Protein AF-Q4TAC8-F1 (afdb_monomer_lite)

Foldseek 3Di:
DPPPDDDDDPDDVLVVVVVVVVCCVVVVDVFAAEEPDDPVRLVVNVVRDPDRHQEYEYADEPLRPPVVVVVSCVVVNHHYHHDPLFLPQPPPPVPQPPPSSDDGQQPPVVLVVVCVVVVHGSVVSSVD

Radius of gyration: 18.51 Å; chains: 1; bounding box: 36×45×48 Å

Sequence (128 aa):
MKDGKILTSDVDYVDVWKGMEALQASGKVKSIGVSNFSILQLKRLLSKCKVPPAVNQVELHPYMAQRDMIEFCKSKKIALIAFSPFGSPGRPSEILNGYSDPHRILEDPVVAEIAKKHKRSPAQVRCC

Structure (mmCIF, N/CA/C/O backbone):
data_AF-Q4TAC8-F1
#
_entry.id   AF-Q4TAC8-F1
#
loop_
_atom_site.group_PDB
_atom_site.id
_atom_site.type_symbol
_atom_site.label_atom_id
_atom_site.label_alt_id
_atom_site.label_comp_id
_atom_site.label_asym_id
_atom_site.label_entity_id
_atom_site.label_seq_id
_atom_site.pdbx_PDB_ins_code
_atom_site.Cartn_x
_atom_site.Cartn_y
_atom_site.Cartn_z
_atom_site.occupancy
_atom_site.B_iso_or_equiv
_atom_site.auth_seq_id
_atom_site.auth_comp_id
_atom_site.auth_asym_id
_atom_site.auth_atom_id
_atom_site.pdbx_PDB_model_num
ATOM 1 N N . MET A 1 1 ? 5.133 -23.356 8.054 1.00 55.44 1 MET A N 1
ATOM 2 C CA . MET A 1 1 ? 5.148 -24.716 7.480 1.00 55.44 1 MET A CA 1
ATOM 3 C C . MET A 1 1 ? 5.471 -25.682 8.601 1.00 55.44 1 MET A C 1
ATOM 5 O O . MET A 1 1 ? 6.420 -25.421 9.328 1.00 55.44 1 MET A O 1
ATOM 9 N N . LYS A 1 2 ? 4.675 -26.736 8.777 1.00 57.72 2 LYS A N 1
ATOM 10 C CA . LYS A 1 2 ? 5.021 -27.882 9.628 1.00 57.72 2 LYS A CA 1
ATOM 11 C C . LYS A 1 2 ? 4.955 -29.104 8.717 1.00 57.72 2 LYS A C 1
ATOM 13 O O . LYS A 1 2 ? 3.987 -29.234 7.972 1.00 57.72 2 LYS A O 1
ATOM 18 N N . ASP A 1 3 ? 6.025 -29.890 8.674 1.00 76.62 3 ASP A N 1
ATOM 19 C CA . ASP A 1 3 ? 6.120 -31.101 7.844 1.00 76.62 3 ASP A CA 1
ATOM 20 C C . ASP A 1 3 ? 5.842 -30.864 6.343 1.00 76.62 3 ASP A C 1
ATOM 22 O O . ASP A 1 3 ? 5.150 -31.633 5.682 1.00 76.62 3 ASP A O 1
ATOM 26 N N . GLY A 1 4 ? 6.328 -29.741 5.799 1.00 78.12 4 GLY A N 1
ATOM 27 C CA . GLY A 1 4 ? 6.174 -29.399 4.376 1.00 78.12 4 GLY A CA 1
ATOM 28 C C . GLY A 1 4 ? 4.770 -28.947 3.956 1.00 78.12 4 GLY A C 1
ATOM 29 O O . GLY A 1 4 ? 4.577 -28.571 2.802 1.00 78.12 4 GLY A O 1
ATOM 30 N N . LYS A 1 5 ? 3.794 -28.911 4.872 1.00 74.31 5 LYS A N 1
ATOM 31 C CA . LYS A 1 5 ? 2.445 -28.405 4.590 1.00 74.31 5 LYS A CA 1
ATOM 32 C C . LYS A 1 5 ? 2.312 -26.927 4.948 1.00 74.31 5 LYS A C 1
ATOM 34 O O . LYS A 1 5 ? 2.829 -26.448 5.970 1.00 74.31 5 LYS A O 1
ATOM 39 N N . ILE A 1 6 ? 1.605 -26.196 4.086 1.00 79.06 6 ILE A N 1
ATOM 40 C CA . ILE A 1 6 ? 1.177 -24.823 4.359 1.00 79.06 6 ILE A CA 1
ATOM 41 C C . ILE A 1 6 ? 0.215 -24.887 5.544 1.00 79.06 6 ILE A C 1
ATOM 43 O O . ILE A 1 6 ? -0.776 -25.609 5.512 1.00 79.06 6 ILE A O 1
ATOM 47 N N . LEU A 1 7 ? 0.543 -24.157 6.607 1.00 80.31 7 LEU A N 1
ATOM 48 C CA . LEU A 1 7 ? -0.347 -24.012 7.749 1.00 80.31 7 LEU A CA 1
ATOM 49 C C . LEU A 1 7 ? -1.354 -22.925 7.396 1.00 80.31 7 LEU A C 1
ATOM 51 O O . LEU A 1 7 ? -0.974 -21.763 7.249 1.00 80.31 7 LEU A O 1
ATOM 55 N N . THR A 1 8 ? -2.609 -23.312 7.229 1.00 81.44 8 THR A N 1
ATOM 56 C CA . THR A 1 8 ? -3.728 -22.383 7.084 1.00 81.44 8 THR A CA 1
ATOM 57 C C . THR A 1 8 ? -4.399 -22.179 8.438 1.00 81.44 8 THR A C 1
ATOM 59 O O . THR A 1 8 ? -4.257 -22.992 9.350 1.00 81.44 8 THR A O 1
ATOM 62 N N . SER A 1 9 ? -5.106 -21.066 8.577 1.00 85.00 9 SER A N 1
ATOM 63 C CA . SER A 1 9 ? -5.881 -20.727 9.765 1.00 85.00 9 SER A CA 1
ATOM 64 C C . SER A 1 9 ? -7.246 -20.225 9.318 1.00 85.00 9 SER A C 1
ATOM 66 O O . SER A 1 9 ? -7.331 -19.540 8.299 1.00 85.00 9 SER A O 1
ATOM 68 N N . ASP A 1 10 ? -8.281 -20.521 10.098 1.00 90.12 10 ASP A N 1
ATOM 69 C CA . ASP A 1 10 ? -9.649 -20.045 9.856 1.00 90.12 10 ASP A CA 1
ATOM 70 C C . ASP A 1 10 ? -9.879 -18.623 10.403 1.00 90.12 10 ASP A C 1
ATOM 72 O O . ASP A 1 10 ? -11.000 -18.116 10.421 1.00 90.12 10 ASP A O 1
ATOM 76 N N . VAL A 1 11 ? -8.814 -17.962 10.874 1.00 91.88 11 VAL A N 1
ATOM 77 C CA . VAL A 1 11 ? -8.870 -16.596 11.400 1.00 91.88 11 VAL A CA 1
ATOM 78 C C . VAL A 1 11 ? -9.144 -15.599 10.275 1.00 91.88 11 VAL A C 1
ATOM 80 O O . VAL A 1 11 ? -8.374 -15.472 9.321 1.00 91.88 11 VAL A O 1
ATOM 83 N N . ASP A 1 12 ? -10.213 -14.821 10.434 1.00 94.12 12 ASP A N 1
ATOM 84 C CA . ASP A 1 12 ? -10.558 -13.747 9.512 1.00 94.12 12 ASP A CA 1
ATOM 85 C C . ASP A 1 12 ? -9.615 -12.547 9.682 1.00 94.12 12 ASP A C 1
ATOM 87 O O . ASP A 1 12 ? -9.348 -12.075 10.790 1.00 94.12 12 ASP A O 1
ATOM 91 N N . TYR A 1 13 ? -9.158 -11.981 8.566 1.00 95.12 13 TYR A N 1
ATOM 92 C CA . TYR A 1 13 ? -8.294 -10.801 8.572 1.00 95.12 13 TYR A CA 1
ATOM 93 C C . TYR A 1 13 ? -8.945 -9.567 9.229 1.00 95.12 13 TYR A C 1
ATOM 95 O O . TYR A 1 13 ? -8.238 -8.666 9.677 1.00 95.12 13 TYR A O 1
ATOM 103 N N . VAL A 1 14 ? -10.279 -9.503 9.314 1.00 95.94 14 VAL A N 1
ATOM 104 C CA . VAL A 1 14 ? -10.990 -8.444 10.047 1.00 95.94 14 VAL A CA 1
ATOM 105 C C . VAL A 1 14 ? -10.778 -8.582 11.555 1.00 95.94 14 VAL A C 1
ATOM 107 O O . VAL A 1 14 ? -10.644 -7.570 12.241 1.00 95.94 14 VAL A O 1
ATOM 110 N N . ASP A 1 15 ? -10.714 -9.803 12.086 1.00 96.06 15 ASP A N 1
ATOM 111 C CA . ASP A 1 15 ? -10.444 -10.018 13.511 1.00 96.06 15 ASP A CA 1
ATOM 112 C C . ASP A 1 15 ? -8.981 -9.724 13.845 1.00 96.06 15 ASP A C 1
ATOM 114 O O . ASP A 1 15 ? -8.694 -9.099 14.867 1.00 96.06 15 ASP A O 1
ATOM 118 N N . VAL A 1 16 ? -8.065 -10.040 12.924 1.00 96.38 16 VAL A N 1
ATOM 119 C CA . VAL A 1 16 ? -6.667 -9.590 13.011 1.00 96.38 16 VAL A CA 1
ATOM 120 C C . VAL A 1 16 ? -6.592 -8.062 13.055 1.00 96.38 16 VAL A C 1
ATOM 122 O O . VAL A 1 16 ? -5.863 -7.508 13.877 1.00 96.38 16 VAL A O 1
ATOM 125 N N . TRP A 1 17 ? -7.381 -7.363 12.231 1.00 97.94 17 TRP A N 1
ATOM 126 C CA . TRP A 1 17 ? -7.392 -5.900 12.220 1.00 97.94 17 TRP A CA 1
ATOM 127 C C . TRP A 1 17 ? -7.826 -5.291 13.554 1.00 97.94 17 TRP A C 1
ATOM 129 O O . TRP A 1 17 ? -7.213 -4.328 14.001 1.00 97.94 17 TRP A O 1
ATOM 139 N N . LYS A 1 18 ? -8.808 -5.879 14.249 1.00 96.88 18 LYS A N 1
ATOM 140 C CA . LYS A 1 18 ? -9.183 -5.435 15.607 1.00 96.88 18 LYS A CA 1
ATOM 141 C C . LYS A 1 18 ? -8.001 -5.527 16.579 1.00 96.88 18 LYS A C 1
ATOM 143 O O . LYS A 1 18 ? -7.815 -4.649 17.419 1.00 96.88 18 LYS A O 1
ATOM 148 N N . GLY A 1 19 ? -7.177 -6.568 16.445 1.00 96.94 19 GLY A N 1
ATOM 149 C CA . GLY A 1 19 ? -5.917 -6.688 17.180 1.00 96.94 19 GLY A CA 1
ATOM 150 C C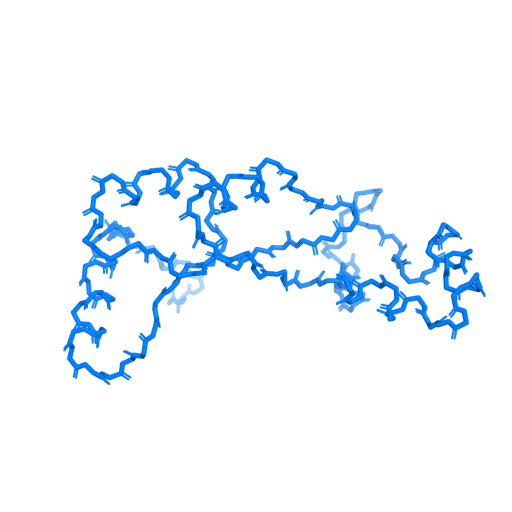 . GLY A 1 19 ? -4.927 -5.572 16.829 1.00 96.94 19 GLY A C 1
ATOM 151 O O . GLY A 1 19 ? -4.331 -4.975 17.724 1.00 96.94 19 GLY A O 1
ATOM 152 N N . MET A 1 20 ? -4.801 -5.228 15.544 1.00 97.62 20 MET A N 1
ATOM 153 C CA . MET A 1 20 ? -3.960 -4.113 15.082 1.00 97.62 20 MET A CA 1
ATOM 154 C C . MET A 1 20 ? -4.430 -2.761 15.640 1.00 97.62 20 MET A C 1
ATOM 156 O O . MET A 1 20 ? -3.607 -1.955 16.073 1.00 97.62 20 MET A O 1
ATOM 160 N N . GLU A 1 21 ? -5.742 -2.529 15.701 1.00 97.69 21 GLU A N 1
ATOM 161 C CA . GLU A 1 21 ? -6.331 -1.336 16.324 1.00 97.69 21 GLU A CA 1
ATOM 162 C C . GLU A 1 21 ? -5.996 -1.256 17.819 1.00 97.69 21 GLU A C 1
ATOM 164 O O . GLU A 1 21 ? -5.612 -0.194 18.311 1.00 97.69 21 GLU A O 1
ATOM 169 N N . ALA A 1 22 ? -6.065 -2.379 18.541 1.00 97.69 22 ALA A N 1
ATOM 170 C CA . ALA A 1 22 ? -5.676 -2.436 19.950 1.00 97.69 22 ALA A CA 1
ATOM 171 C C . ALA A 1 22 ? -4.177 -2.145 20.149 1.00 97.69 22 ALA A C 1
ATOM 173 O O . ALA A 1 22 ? -3.800 -1.445 21.091 1.00 97.69 22 ALA A O 1
ATOM 174 N N . LEU A 1 23 ? -3.312 -2.621 19.243 1.00 97.25 23 LEU A N 1
ATOM 175 C CA . LEU A 1 23 ? -1.882 -2.299 19.269 1.00 97.25 23 LEU A CA 1
ATOM 176 C C . LEU A 1 23 ? -1.638 -0.800 19.087 1.00 97.25 23 LEU A C 1
ATOM 178 O O . LEU A 1 23 ? -0.818 -0.231 19.812 1.00 97.25 23 LEU A O 1
ATOM 182 N N . GLN A 1 24 ? -2.360 -0.156 18.172 1.00 97.25 24 GLN A N 1
ATOM 183 C CA . GLN A 1 24 ? -2.254 1.287 17.976 1.00 97.25 24 GLN A CA 1
ATOM 184 C C . GLN A 1 24 ? -2.762 2.059 19.198 1.00 97.25 24 GLN A C 1
ATOM 186 O O . GLN A 1 24 ? -2.070 2.949 19.687 1.00 97.25 24 GLN A O 1
ATOM 191 N N . ALA A 1 25 ? -3.917 1.673 19.747 1.00 97.31 25 ALA A N 1
ATOM 192 C CA . ALA A 1 25 ? -4.479 2.282 20.953 1.00 97.31 25 ALA A CA 1
ATOM 193 C C . ALA A 1 25 ? -3.550 2.142 22.171 1.00 97.31 25 ALA A C 1
ATOM 195 O O . ALA A 1 25 ? -3.482 3.039 23.006 1.00 97.31 25 ALA A O 1
ATOM 196 N N . SER A 1 26 ? -2.788 1.047 22.251 1.00 97.69 26 SER A N 1
ATOM 197 C CA . SER A 1 26 ? -1.785 0.842 23.303 1.00 97.69 26 SER A CA 1
ATOM 198 C C . SER A 1 26 ? -0.536 1.728 23.170 1.00 97.69 26 SER A C 1
ATOM 200 O O . SER A 1 26 ? 0.336 1.680 24.033 1.00 97.69 26 SER A O 1
ATOM 202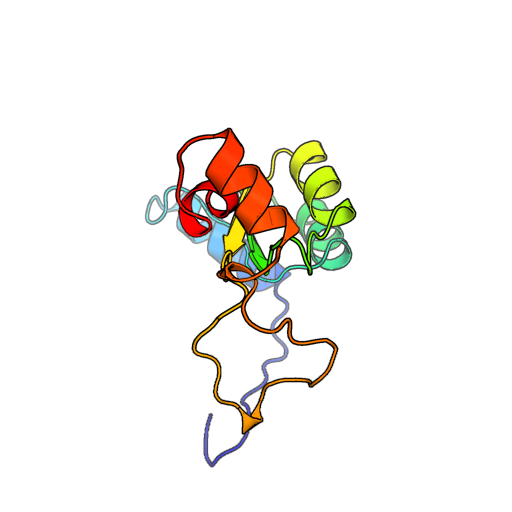 N N . GLY A 1 27 ? -0.403 2.494 22.080 1.00 97.06 27 GLY A N 1
ATOM 203 C CA . GLY A 1 27 ? 0.757 3.346 21.798 1.00 97.06 27 GLY A CA 1
ATOM 204 C C . GLY A 1 27 ? 2.006 2.596 21.322 1.00 97.06 27 GLY A C 1
ATOM 205 O O . GLY A 1 27 ? 3.028 3.223 21.049 1.00 97.06 27 GLY A O 1
ATOM 206 N N . LYS A 1 28 ? 1.944 1.264 21.178 1.00 96.81 28 LYS A N 1
ATOM 207 C CA . LYS A 1 28 ? 3.070 0.434 20.708 1.00 96.81 28 LYS A CA 1
ATOM 208 C C . LYS A 1 28 ? 3.396 0.642 19.231 1.00 96.81 28 LYS A C 1
ATOM 210 O O . LYS A 1 28 ? 4.529 0.417 18.815 1.00 96.81 28 LYS A O 1
ATOM 215 N N . VAL A 1 29 ? 2.409 1.054 18.438 1.00 97.38 29 VAL A N 1
ATOM 216 C CA . VAL A 1 29 ? 2.574 1.376 17.017 1.00 97.38 29 VAL A CA 1
ATOM 217 C C . VAL A 1 29 ? 1.923 2.719 16.714 1.00 97.38 29 VAL A C 1
ATOM 219 O O . VAL A 1 29 ? 0.879 3.048 17.270 1.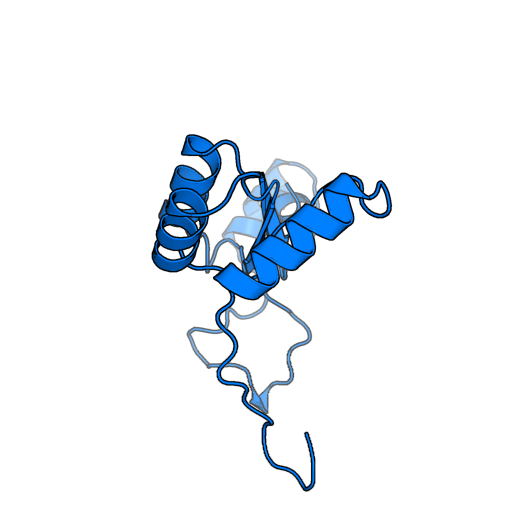00 97.38 29 VAL A O 1
ATOM 222 N N . LYS A 1 30 ? 2.540 3.502 15.824 1.00 96.56 30 LYS A N 1
ATOM 223 C CA . LYS A 1 30 ? 2.029 4.830 15.438 1.00 96.56 30 LYS A CA 1
ATOM 224 C C . LYS A 1 30 ? 0.898 4.732 14.412 1.00 96.56 30 LYS A C 1
ATOM 226 O O . LYS A 1 30 ? -0.138 5.375 14.556 1.00 96.56 30 LYS A O 1
ATOM 231 N N . SER A 1 31 ? 1.092 3.887 13.402 1.00 96.62 31 SER A N 1
ATOM 232 C CA . SER A 1 31 ? 0.162 3.691 12.290 1.00 96.62 31 SER A CA 1
ATOM 233 C C . SER A 1 31 ? 0.067 2.214 11.940 1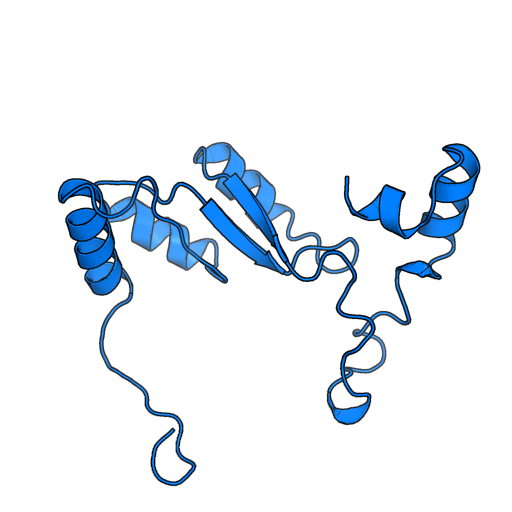.00 96.62 31 SER A C 1
ATOM 235 O O . SER A 1 31 ? 1.035 1.470 12.099 1.00 96.62 31 SER A O 1
ATOM 237 N N . ILE A 1 32 ? -1.091 1.813 11.428 1.00 98.06 32 ILE A N 1
ATOM 238 C CA . ILE A 1 32 ? -1.371 0.454 10.967 1.00 98.06 32 ILE A CA 1
ATOM 239 C C . ILE A 1 32 ? -1.825 0.486 9.507 1.00 98.06 32 ILE A C 1
ATOM 241 O O . ILE A 1 32 ? -2.427 1.457 9.044 1.00 98.06 32 ILE A O 1
ATOM 245 N N . GLY A 1 33 ? -1.510 -0.571 8.767 1.00 97.69 33 GLY A N 1
ATOM 246 C CA . GLY A 1 33 ? -1.785 -0.689 7.339 1.00 97.69 33 GLY A CA 1
ATOM 247 C C . GLY A 1 33 ? -1.843 -2.147 6.910 1.00 97.69 33 GLY A C 1
ATOM 248 O O . GLY A 1 33 ? -1.596 -3.051 7.709 1.00 97.69 33 GLY A O 1
ATOM 249 N N . VAL A 1 34 ? -2.180 -2.362 5.647 1.00 97.88 34 VAL A N 1
ATOM 250 C CA . VAL A 1 34 ? -2.292 -3.687 5.032 1.00 97.88 34 VAL A CA 1
ATOM 251 C C . VAL A 1 34 ? -1.315 -3.827 3.865 1.00 97.88 34 VAL A C 1
ATOM 253 O O . VAL A 1 34 ? -0.763 -2.843 3.375 1.00 97.88 34 VAL A O 1
ATOM 256 N N . SER A 1 35 ? -1.085 -5.060 3.423 1.00 97.00 35 SER A N 1
ATOM 257 C CA . SER A 1 35 ? -0.263 -5.368 2.252 1.00 97.00 35 SER A CA 1
ATOM 258 C C . SER A 1 35 ? -0.932 -6.469 1.436 1.00 97.00 35 SER A C 1
ATOM 260 O O . SER A 1 35 ? -1.491 -7.399 2.016 1.00 97.00 35 SER A O 1
ATOM 262 N N . ASN A 1 36 ? -0.897 -6.353 0.107 1.00 95.75 36 ASN A N 1
ATOM 263 C CA . ASN A 1 36 ? -1.540 -7.257 -0.853 1.00 95.75 36 ASN A CA 1
ATOM 264 C C . ASN A 1 36 ? -3.067 -7.374 -0.709 1.00 95.75 36 ASN A C 1
ATOM 266 O O . ASN A 1 36 ? -3.650 -8.410 -1.023 1.00 95.75 36 ASN A O 1
ATOM 270 N N . PHE A 1 37 ? -3.740 -6.315 -0.248 1.00 97.31 37 PHE A N 1
ATOM 271 C CA . PHE A 1 37 ? -5.201 -6.311 -0.176 1.00 97.31 37 PHE A CA 1
ATOM 272 C C . PHE A 1 37 ? -5.809 -5.848 -1.498 1.00 97.31 37 PHE A C 1
ATOM 274 O O . PHE A 1 37 ? -5.446 -4.796 -2.024 1.00 97.31 37 PHE A O 1
ATOM 281 N N . SER A 1 38 ? -6.791 -6.605 -1.988 1.00 96.69 38 SER A N 1
ATOM 282 C CA . SER A 1 38 ? -7.660 -6.219 -3.104 1.00 96.69 38 SER A CA 1
ATOM 283 C C . SER A 1 38 ? -8.674 -5.142 -2.698 1.00 96.69 38 SER A C 1
ATOM 285 O O . SER A 1 38 ? -8.996 -4.969 -1.520 1.00 96.69 38 SER A O 1
ATOM 287 N N . ILE A 1 39 ? -9.267 -4.461 -3.684 1.00 97.06 39 ILE A N 1
ATOM 288 C CA . ILE A 1 39 ? -10.318 -3.455 -3.448 1.00 97.06 39 ILE A CA 1
ATOM 289 C C . ILE A 1 39 ? -11.510 -4.062 -2.692 1.00 97.06 39 ILE A C 1
ATOM 291 O O . ILE A 1 39 ? -12.080 -3.412 -1.817 1.00 97.06 39 ILE A O 1
ATOM 295 N N . LEU A 1 40 ? -11.885 -5.311 -2.987 1.00 97.56 40 LEU A N 1
ATOM 296 C CA . LEU A 1 40 ? -12.977 -6.001 -2.292 1.00 97.56 40 LEU A CA 1
ATOM 297 C C . LEU A 1 40 ? -12.651 -6.223 -0.810 1.00 97.56 40 LEU A C 1
ATOM 299 O O . LEU A 1 40 ? -13.480 -5.934 0.056 1.00 97.56 40 LEU A O 1
ATOM 303 N N . GLN A 1 41 ? -11.429 -6.667 -0.508 1.00 97.62 41 GLN A N 1
ATOM 304 C CA . GLN A 1 41 ? -10.980 -6.848 0.873 1.00 97.62 41 GLN A CA 1
ATOM 305 C C . GLN A 1 41 ? -10.905 -5.515 1.619 1.00 97.62 41 GLN A C 1
ATOM 307 O O . GLN A 1 41 ? -11.371 -5.444 2.757 1.00 97.62 41 GLN A O 1
ATOM 312 N N . LEU A 1 42 ? -10.400 -4.455 0.975 1.00 97.50 42 LEU A N 1
ATOM 313 C CA . LEU A 1 42 ? -10.373 -3.108 1.545 1.00 97.50 42 LEU A CA 1
ATOM 314 C C . LEU A 1 42 ? -11.782 -2.578 1.819 1.00 97.50 42 LEU A C 1
ATOM 316 O O . LEU A 1 42 ? -12.028 -2.062 2.902 1.00 97.50 42 LEU A O 1
ATOM 320 N N . LYS A 1 43 ? -12.733 -2.733 0.888 1.00 97.88 43 LYS A N 1
ATOM 321 C CA . LYS A 1 43 ? -14.138 -2.337 1.100 1.00 97.88 43 LYS A CA 1
ATOM 322 C C . LYS A 1 43 ? -14.740 -3.054 2.309 1.00 97.88 43 LYS A C 1
ATOM 324 O O . LYS A 1 43 ? -15.345 -2.407 3.162 1.00 97.88 43 LYS A O 1
ATOM 329 N N . ARG A 1 44 ? -14.531 -4.372 2.414 1.00 98.06 44 ARG A N 1
ATOM 330 C CA . ARG A 1 44 ? -14.988 -5.169 3.562 1.00 98.06 44 ARG A CA 1
ATOM 331 C C . ARG A 1 44 ? -14.340 -4.702 4.864 1.00 98.06 44 ARG A C 1
ATOM 333 O O . ARG A 1 44 ? -15.043 -4.562 5.860 1.00 98.06 44 ARG A O 1
ATOM 340 N N . LEU A 1 45 ? -13.039 -4.420 4.853 1.00 97.50 45 LEU A N 1
ATOM 341 C CA . LEU A 1 45 ? -12.326 -3.924 6.025 1.00 97.50 45 LEU A CA 1
ATOM 342 C C . LEU A 1 45 ? -12.850 -2.553 6.468 1.00 97.50 45 LEU A C 1
ATOM 344 O O . LEU A 1 45 ? -13.235 -2.394 7.621 1.00 97.50 45 LEU A O 1
ATOM 348 N N . LEU A 1 46 ? -12.956 -1.605 5.534 1.00 97.25 46 LEU A N 1
ATOM 349 C CA . LEU A 1 46 ? -13.444 -0.245 5.780 1.00 97.25 46 LEU A CA 1
ATOM 350 C C . LEU A 1 46 ? -14.872 -0.210 6.331 1.00 97.25 46 LEU A C 1
ATOM 352 O O . LEU A 1 46 ? -15.214 0.706 7.068 1.00 97.25 46 LEU A O 1
ATOM 356 N N . SER A 1 47 ? -15.704 -1.201 5.999 1.00 97.38 47 SER A N 1
ATOM 357 C CA . SER A 1 47 ? -17.061 -1.308 6.552 1.00 97.38 47 SER A CA 1
ATOM 358 C C . SER A 1 47 ? -17.113 -1.763 8.017 1.00 97.38 47 SER A C 1
ATOM 360 O O . SER A 1 47 ? -18.164 -1.659 8.642 1.00 97.38 47 SER A O 1
ATOM 362 N N . LYS A 1 48 ? -16.008 -2.295 8.560 1.00 96.56 48 LYS A N 1
ATOM 363 C CA . LYS A 1 48 ? -15.962 -2.931 9.888 1.00 96.56 48 LYS A CA 1
ATOM 364 C C . LYS A 1 48 ? -14.913 -2.341 10.833 1.00 96.56 48 LYS A C 1
ATOM 366 O O . LYS A 1 48 ? -15.030 -2.544 12.039 1.00 96.56 48 LYS A O 1
ATOM 371 N N . CYS A 1 49 ? -13.883 -1.672 10.317 1.00 95.69 49 CYS A N 1
ATOM 372 C CA . CYS A 1 49 ? -12.816 -1.097 11.131 1.00 95.69 49 CYS A CA 1
ATOM 373 C C . CYS A 1 49 ? -13.256 0.198 11.823 1.00 95.69 49 CYS A C 1
ATOM 375 O O . CYS A 1 49 ? -14.025 0.985 11.271 1.00 95.69 49 CYS A O 1
ATOM 377 N N . LYS A 1 50 ? -12.702 0.450 13.008 1.00 96.00 50 LYS A N 1
ATOM 378 C CA . LYS A 1 50 ? -12.779 1.743 13.696 1.00 96.00 50 LYS A CA 1
ATOM 379 C C . LYS A 1 50 ? -11.689 2.687 13.205 1.00 96.00 50 LYS A C 1
ATOM 381 O O . LYS A 1 50 ? -11.943 3.874 13.024 1.00 96.00 50 LYS A O 1
ATOM 386 N N . VAL A 1 51 ? -10.488 2.154 12.979 1.00 96.75 51 VAL A N 1
ATOM 387 C CA . VAL A 1 51 ? -9.365 2.894 12.407 1.00 96.75 51 VAL A CA 1
ATOM 388 C C . VAL A 1 51 ? -9.123 2.394 10.983 1.00 96.75 51 VAL A C 1
ATOM 390 O O . VAL A 1 51 ? -8.784 1.220 10.804 1.00 96.75 51 VAL A O 1
ATOM 393 N N . PRO A 1 52 ? -9.285 3.247 9.954 1.00 96.94 52 PRO A N 1
ATOM 394 C CA . PRO A 1 52 ? -8.989 2.858 8.583 1.00 96.94 52 PRO A CA 1
ATOM 395 C C . PRO A 1 52 ? -7.483 2.611 8.398 1.00 96.94 52 PRO A C 1
ATOM 397 O O . PRO A 1 52 ? -6.667 3.276 9.043 1.00 96.94 52 PRO A O 1
ATOM 400 N N . PRO A 1 53 ? -7.082 1.685 7.507 1.00 97.62 53 PRO A N 1
ATOM 401 C CA . PRO A 1 53 ? -5.674 1.465 7.207 1.00 97.62 53 PRO A CA 1
ATOM 402 C C . PRO A 1 53 ? -5.042 2.746 6.665 1.00 97.62 53 PRO A C 1
ATOM 404 O O . PRO A 1 53 ? -5.536 3.331 5.705 1.00 97.62 53 PRO A O 1
ATOM 407 N N . ALA A 1 54 ? -3.915 3.158 7.243 1.00 97.88 54 ALA A N 1
ATOM 408 C CA . ALA A 1 54 ? -3.170 4.312 6.750 1.00 97.88 54 ALA A CA 1
ATOM 409 C C . ALA A 1 54 ? -2.513 4.021 5.392 1.00 97.88 54 ALA A C 1
ATOM 411 O O . ALA A 1 54 ? -2.325 4.926 4.580 1.00 97.88 54 ALA A O 1
ATOM 412 N N . VAL A 1 55 ? -2.163 2.752 5.154 1.00 97.88 55 VAL A N 1
ATOM 413 C CA . VAL A 1 55 ? -1.427 2.290 3.976 1.00 97.88 55 VAL A CA 1
ATOM 414 C C . VAL A 1 55 ? -2.022 0.991 3.432 1.00 97.88 55 VAL A C 1
ATOM 416 O O . VAL A 1 55 ? -2.408 0.118 4.211 1.00 97.88 55 VAL A O 1
ATOM 419 N N . ASN A 1 56 ? -2.018 0.839 2.106 1.00 97.75 56 ASN A N 1
ATOM 420 C CA . ASN A 1 56 ? -2.000 -0.461 1.435 1.00 97.75 56 ASN A CA 1
ATOM 421 C C . ASN A 1 56 ? -0.685 -0.585 0.651 1.00 97.75 56 ASN A C 1
ATOM 423 O O . ASN A 1 56 ? -0.363 0.293 -0.145 1.00 97.75 56 ASN A O 1
ATOM 427 N N . GLN A 1 57 ? 0.090 -1.640 0.876 1.00 97.06 57 GLN A N 1
ATOM 428 C CA . GLN A 1 57 ? 1.318 -1.900 0.125 1.00 97.06 57 GLN A CA 1
ATOM 429 C C . GLN A 1 57 ? 1.064 -2.994 -0.923 1.00 97.06 57 GLN A C 1
ATOM 431 O O . GLN A 1 57 ? 0.618 -4.079 -0.568 1.00 97.06 57 GLN A O 1
ATOM 436 N N . VAL A 1 58 ? 1.317 -2.735 -2.208 1.00 94.06 58 VAL A N 1
ATOM 437 C CA . VAL A 1 58 ? 1.012 -3.674 -3.311 1.00 94.06 58 VAL A CA 1
ATOM 438 C C . VAL A 1 58 ? 2.112 -3.688 -4.371 1.00 94.06 58 VAL A C 1
ATOM 440 O O . VAL A 1 58 ? 2.890 -2.739 -4.470 1.00 94.06 58 VAL A O 1
ATOM 443 N N . GLU A 1 59 ? 2.170 -4.752 -5.175 1.00 89.81 59 GLU A N 1
ATOM 444 C CA . GLU A 1 59 ? 3.052 -4.801 -6.342 1.00 89.81 59 GLU A CA 1
ATOM 445 C C . GLU A 1 59 ? 2.572 -3.775 -7.359 1.00 89.81 59 GLU A C 1
ATOM 447 O O . GLU A 1 59 ? 1.432 -3.837 -7.820 1.00 89.81 59 GLU A O 1
ATOM 452 N N . LEU A 1 60 ? 3.415 -2.800 -7.683 1.00 86.31 60 LEU A N 1
ATOM 453 C CA . LEU A 1 60 ? 3.013 -1.732 -8.583 1.00 86.31 60 LEU A CA 1
ATOM 454 C C . LEU A 1 60 ? 4.189 -1.265 -9.425 1.00 86.31 60 LEU A C 1
ATOM 456 O O . LEU A 1 60 ? 5.239 -0.869 -8.921 1.00 86.31 60 LEU A O 1
ATOM 460 N N . HIS A 1 61 ? 3.995 -1.331 -10.735 1.00 84.19 61 HIS A N 1
ATOM 461 C CA . HIS A 1 61 ? 4.974 -0.942 -11.740 1.00 84.19 61 HIS A CA 1
ATOM 462 C C . HIS A 1 61 ? 4.291 -0.686 -13.091 1.00 84.19 61 HIS A C 1
ATOM 464 O O . HIS A 1 61 ? 3.121 -1.024 -13.228 1.00 84.19 61 HIS A O 1
ATOM 470 N N . PRO A 1 62 ? 4.972 -0.139 -14.120 1.00 81.94 62 PRO A N 1
ATOM 471 C CA . PRO A 1 62 ? 4.337 0.173 -15.406 1.00 81.94 62 PRO A CA 1
ATOM 472 C C . PRO A 1 62 ? 3.546 -0.985 -16.033 1.00 81.94 62 PRO A C 1
ATOM 474 O O . PRO A 1 62 ? 2.439 -0.777 -16.518 1.00 81.94 62 PRO A O 1
ATOM 477 N N . TYR A 1 63 ? 4.054 -2.216 -15.935 1.00 79.81 63 TYR A N 1
ATOM 478 C CA . TYR A 1 63 ? 3.345 -3.404 -16.429 1.00 79.81 63 TYR A CA 1
ATOM 479 C C . TYR A 1 63 ? 2.293 -3.988 -15.465 1.00 79.81 63 TYR A C 1
ATOM 481 O O . TYR A 1 63 ? 1.558 -4.893 -15.835 1.00 79.81 63 TYR A O 1
ATOM 489 N N . MET A 1 64 ? 2.179 -3.449 -14.249 1.00 82.12 64 MET A N 1
ATOM 490 C CA . MET A 1 64 ? 1.149 -3.784 -13.260 1.00 82.12 64 MET A CA 1
ATOM 491 C C . MET A 1 64 ? 0.698 -2.508 -12.535 1.00 82.12 64 MET A C 1
ATOM 493 O O . MET A 1 64 ? 0.872 -2.338 -11.331 1.00 82.12 64 MET A O 1
ATOM 497 N N . ALA A 1 65 ? 0.165 -1.554 -13.302 1.00 81.62 65 ALA A N 1
ATOM 498 C CA . ALA A 1 65 ? -0.087 -0.196 -12.816 1.00 81.62 65 ALA A CA 1
ATOM 499 C C . ALA A 1 65 ? -1.293 -0.075 -11.861 1.00 81.62 65 ALA A C 1
ATOM 501 O O . ALA A 1 65 ? -1.471 0.975 -11.258 1.00 81.62 65 ALA A O 1
ATOM 502 N N . GLN A 1 66 ? -2.134 -1.115 -11.749 1.00 88.12 66 GLN A N 1
ATOM 503 C CA . GLN A 1 66 ? -3.301 -1.199 -10.851 1.00 88.12 66 GLN A CA 1
ATOM 504 C C . GLN A 1 66 ? -4.097 0.122 -10.695 1.00 88.12 66 GLN A C 1
ATOM 506 O O . GLN A 1 66 ? -4.345 0.577 -9.578 1.00 88.12 66 GLN A O 1
ATOM 511 N N . ARG A 1 67 ? -4.509 0.753 -11.808 1.00 92.75 67 ARG A N 1
ATOM 512 C CA . ARG A 1 67 ? -5.143 2.094 -11.811 1.00 92.75 67 ARG A CA 1
ATOM 513 C C . ARG A 1 67 ? -6.347 2.200 -10.870 1.00 92.75 67 ARG A C 1
ATOM 515 O O . ARG A 1 67 ? -6.442 3.154 -10.105 1.00 92.75 67 ARG A O 1
ATOM 522 N N . ASP A 1 68 ? -7.206 1.186 -10.860 1.00 95.50 68 ASP A N 1
ATOM 523 C CA . ASP A 1 68 ? -8.385 1.160 -9.989 1.00 95.50 68 ASP A CA 1
ATOM 524 C C . ASP A 1 68 ? -8.006 1.135 -8.502 1.00 95.50 68 ASP A C 1
ATOM 526 O O . ASP A 1 68 ? -8.688 1.743 -7.678 1.00 95.50 68 ASP A O 1
ATOM 530 N N . MET A 1 69 ? -6.903 0.464 -8.145 1.00 95.50 69 MET A N 1
ATOM 531 C CA . MET A 1 69 ? -6.385 0.444 -6.775 1.00 95.50 69 MET A CA 1
ATOM 532 C C . MET A 1 69 ? -5.868 1.824 -6.369 1.00 95.50 69 MET A C 1
ATOM 534 O O . MET A 1 69 ? -6.168 2.281 -5.266 1.00 95.50 69 MET A O 1
ATOM 538 N N . ILE A 1 70 ? -5.133 2.499 -7.263 1.00 94.50 70 ILE A N 1
ATOM 539 C CA . ILE A 1 70 ? -4.631 3.863 -7.041 1.00 94.50 70 ILE A CA 1
ATOM 540 C C . ILE A 1 70 ? -5.798 4.804 -6.738 1.00 94.50 70 ILE A C 1
ATOM 542 O O . ILE A 1 70 ? -5.813 5.452 -5.689 1.00 94.50 70 ILE A O 1
ATOM 546 N N . GLU A 1 71 ? -6.799 4.844 -7.618 1.00 96.69 71 GLU A N 1
ATOM 547 C CA . GLU A 1 71 ? -7.942 5.745 -7.461 1.00 96.69 71 GLU A CA 1
ATOM 548 C C . GLU A 1 71 ? -8.790 5.388 -6.237 1.00 96.69 71 GLU A C 1
ATOM 550 O O . GLU A 1 71 ? -9.206 6.270 -5.478 1.00 96.69 71 GLU A O 1
ATOM 555 N N . PHE A 1 72 ? -8.988 4.095 -5.967 1.00 97.25 72 PHE A N 1
ATOM 556 C CA . PHE A 1 72 ? -9.710 3.656 -4.781 1.00 97.25 72 PHE A CA 1
ATOM 557 C C . PHE A 1 72 ? -9.004 4.092 -3.490 1.00 97.25 72 PHE A C 1
ATOM 559 O O . PHE A 1 72 ? -9.632 4.735 -2.645 1.00 97.25 72 PHE A O 1
ATOM 566 N N . CYS A 1 73 ? -7.709 3.800 -3.340 1.00 96.69 73 CYS A N 1
ATOM 567 C CA . CYS A 1 73 ? -6.930 4.189 -2.164 1.00 96.69 73 CYS A CA 1
ATOM 568 C C . CYS A 1 73 ? -6.906 5.713 -1.984 1.00 96.69 73 CYS A C 1
ATOM 570 O O . CYS A 1 73 ? -7.183 6.200 -0.884 1.00 96.69 73 CYS A O 1
ATOM 572 N N . LYS A 1 74 ? -6.717 6.471 -3.072 1.00 96.19 74 LYS A N 1
ATOM 573 C CA . LYS A 1 74 ? -6.781 7.938 -3.068 1.00 96.19 74 LYS A CA 1
ATOM 574 C C . LYS A 1 74 ? -8.138 8.454 -2.580 1.00 96.19 74 LYS A C 1
ATOM 576 O O . LYS A 1 74 ? -8.180 9.300 -1.688 1.00 96.19 74 LYS A O 1
ATOM 581 N N . SER A 1 75 ? -9.246 7.895 -3.077 1.00 97.44 75 SER A N 1
ATOM 582 C CA . SER A 1 75 ? -10.607 8.278 -2.658 1.00 97.44 75 SER A CA 1
ATOM 583 C C . SER A 1 75 ? -10.889 8.015 -1.171 1.00 97.44 75 SER A C 1
ATOM 585 O O . SER A 1 75 ? -11.724 8.685 -0.562 1.00 97.44 75 SER A O 1
ATOM 587 N N . LYS A 1 76 ? -10.191 7.043 -0.572 1.00 96.81 76 LYS A N 1
ATOM 588 C CA . LYS A 1 76 ? -10.334 6.647 0.836 1.00 96.81 76 LYS A CA 1
ATOM 589 C C . LYS A 1 76 ? -9.258 7.233 1.747 1.00 96.81 76 LYS A C 1
ATOM 591 O O . LYS A 1 76 ? -9.256 6.913 2.931 1.00 96.81 76 LYS A O 1
ATOM 596 N N . LYS A 1 77 ? -8.384 8.105 1.223 1.00 96.94 77 LYS A N 1
ATOM 597 C CA . LYS A 1 77 ? -7.231 8.678 1.940 1.00 96.94 77 LYS A CA 1
ATOM 598 C C . LYS A 1 77 ? -6.288 7.603 2.508 1.00 96.94 77 LYS A C 1
ATOM 600 O O . LYS A 1 77 ? -5.692 7.793 3.563 1.00 96.94 77 LYS A O 1
ATOM 605 N N . ILE A 1 78 ? -6.159 6.483 1.798 1.00 97.62 78 ILE A N 1
ATOM 606 C CA . ILE A 1 78 ? -5.211 5.406 2.092 1.00 97.62 78 ILE A CA 1
ATOM 607 C C . ILE A 1 78 ? -3.977 5.646 1.223 1.00 97.62 78 ILE A C 1
ATOM 609 O O . ILE A 1 78 ? -4.099 5.756 0.002 1.00 97.62 78 ILE A O 1
ATOM 613 N N . ALA A 1 79 ? -2.790 5.714 1.822 1.00 97.00 79 ALA A N 1
ATOM 614 C CA . ALA A 1 79 ? -1.556 5.818 1.054 1.00 97.00 79 ALA A CA 1
ATOM 615 C C . ALA A 1 79 ? -1.245 4.475 0.373 1.00 97.00 79 ALA A C 1
ATOM 617 O O . ALA A 1 79 ? -1.251 3.423 1.011 1.00 97.00 79 ALA A O 1
ATOM 618 N N . LEU A 1 80 ? -0.976 4.497 -0.929 1.00 94.88 80 LEU A N 1
ATOM 619 C CA . LEU A 1 80 ? -0.557 3.305 -1.660 1.00 94.88 80 LEU A CA 1
ATOM 620 C C . LEU A 1 80 ? 0.973 3.268 -1.706 1.00 94.88 80 LEU A C 1
ATOM 622 O O . LEU A 1 80 ? 1.593 4.231 -2.153 1.00 94.88 80 LEU A O 1
ATOM 626 N N . ILE A 1 81 ? 1.580 2.176 -1.242 1.00 93.62 81 ILE A N 1
ATOM 627 C CA . ILE A 1 81 ? 3.031 1.964 -1.324 1.00 93.62 81 ILE A CA 1
ATOM 628 C C . ILE A 1 81 ? 3.311 0.876 -2.356 1.00 93.62 81 ILE A C 1
ATOM 630 O O . ILE A 1 81 ? 2.839 -0.251 -2.222 1.00 93.62 81 ILE A O 1
ATOM 634 N N . ALA A 1 82 ? 4.105 1.206 -3.370 1.00 90.69 82 ALA A N 1
ATOM 635 C CA . ALA A 1 82 ? 4.560 0.250 -4.369 1.00 90.69 82 ALA A CA 1
ATOM 636 C C . ALA A 1 82 ? 5.709 -0.606 -3.814 1.00 90.69 82 ALA A C 1
ATOM 638 O O . ALA A 1 82 ? 6.728 -0.067 -3.376 1.00 90.69 82 ALA A O 1
ATOM 639 N N . PHE A 1 83 ? 5.580 -1.933 -3.868 1.00 89.19 83 PHE A N 1
ATOM 640 C CA . PHE A 1 83 ? 6.730 -2.838 -3.804 1.00 89.19 83 PHE A CA 1
ATOM 641 C C . PHE A 1 83 ? 7.039 -3.411 -5.187 1.00 89.19 83 PHE A C 1
ATOM 643 O O . PHE A 1 83 ? 6.234 -3.316 -6.113 1.00 89.19 83 PHE A O 1
ATOM 650 N N . SER A 1 84 ? 8.239 -3.981 -5.332 1.00 83.88 84 SER A N 1
ATOM 651 C CA . SER A 1 84 ? 8.780 -4.408 -6.627 1.00 83.88 84 SER A CA 1
ATOM 652 C C . SER A 1 84 ? 8.642 -3.321 -7.698 1.00 83.88 84 SER A C 1
ATOM 654 O O . SER A 1 84 ? 8.283 -3.625 -8.839 1.00 83.88 84 SER A O 1
ATOM 656 N N . PRO A 1 85 ? 9.006 -2.055 -7.391 1.00 81.00 85 PRO A N 1
ATOM 657 C CA . PRO A 1 85 ? 8.883 -0.977 -8.355 1.00 81.00 85 PRO A CA 1
ATOM 658 C C . PRO A 1 85 ? 9.805 -1.209 -9.537 1.00 81.00 85 PRO A C 1
ATOM 660 O O . PRO A 1 85 ? 9.646 -0.489 -10.503 1.00 81.00 85 PRO A O 1
ATOM 663 N N . PHE A 1 86 ? 10.724 -2.197 -9.480 1.00 79.88 86 PHE A N 1
ATOM 664 C CA . PHE A 1 86 ? 11.555 -2.647 -10.590 1.00 79.88 86 PHE A CA 1
ATOM 665 C C . PHE A 1 86 ? 11.078 -3.901 -11.351 1.00 79.88 86 PHE A C 1
ATOM 667 O O . PHE A 1 86 ? 11.706 -4.273 -12.339 1.00 79.88 86 PHE A O 1
ATOM 674 N N . GLY A 1 87 ? 9.925 -4.488 -11.010 1.00 73.94 87 GLY A N 1
ATOM 675 C CA . GLY A 1 87 ? 9.446 -5.731 -11.637 1.00 73.94 87 GLY A CA 1
ATOM 676 C C . GLY A 1 87 ? 10.354 -6.912 -11.299 1.00 73.94 87 GLY A C 1
ATOM 677 O O . GLY A 1 87 ? 10.533 -7.811 -12.099 1.00 73.94 87 GLY A O 1
ATOM 678 N N . SER A 1 88 ? 10.999 -6.838 -10.129 1.00 75.44 88 SER A N 1
ATOM 679 C CA . SER A 1 88 ? 11.872 -7.869 -9.563 1.00 75.44 88 SER A CA 1
ATOM 680 C C . SER A 1 88 ? 12.894 -8.473 -10.552 1.00 75.44 88 SER A C 1
ATOM 682 O O . SER A 1 88 ? 12.858 -9.673 -10.814 1.00 75.44 88 SER A O 1
ATOM 684 N N . PRO A 1 89 ? 13.882 -7.689 -11.024 1.00 69.69 89 PRO A N 1
ATOM 685 C CA . PRO A 1 89 ? 14.849 -8.130 -12.040 1.00 69.69 89 PRO A CA 1
ATOM 686 C C . PRO A 1 89 ? 15.751 -9.304 -11.611 1.00 69.69 89 PRO A C 1
ATOM 688 O O . PRO A 1 89 ? 16.467 -9.848 -12.444 1.00 69.69 89 PRO A O 1
ATOM 691 N N . GLY A 1 90 ? 15.746 -9.671 -10.324 1.00 70.75 90 GLY A N 1
ATOM 692 C CA . GLY A 1 90 ? 16.474 -10.815 -9.768 1.00 70.75 90 GLY A CA 1
ATOM 693 C C . GLY A 1 90 ? 15.611 -12.050 -9.485 1.00 70.75 90 GLY A C 1
ATOM 694 O O . GLY A 1 90 ? 16.060 -12.911 -8.732 1.00 70.75 90 GLY A O 1
ATOM 695 N N . ARG A 1 91 ? 14.371 -12.137 -9.998 1.00 72.62 91 ARG A N 1
ATOM 696 C CA . ARG A 1 91 ? 13.571 -13.369 -9.879 1.00 72.62 91 ARG A CA 1
ATOM 697 C C . ARG A 1 91 ? 14.271 -14.518 -10.625 1.00 72.62 91 ARG A C 1
ATOM 699 O O . ARG A 1 91 ? 14.718 -14.297 -11.751 1.00 72.62 91 ARG A O 1
ATOM 706 N N . PRO A 1 92 ? 14.371 -15.720 -10.023 1.00 71.44 92 PRO A N 1
ATOM 707 C CA . PRO A 1 92 ? 14.881 -16.904 -10.704 1.00 71.44 92 PRO A CA 1
ATOM 708 C C . PRO A 1 92 ? 14.119 -17.177 -12.004 1.00 71.44 92 PRO A C 1
ATOM 710 O O . PRO A 1 92 ? 12.898 -17.015 -12.058 1.00 71.44 92 PRO A O 1
ATOM 713 N N . SER A 1 93 ? 14.834 -17.597 -13.048 1.00 69.88 93 SER A N 1
ATOM 714 C CA . SER A 1 93 ? 14.265 -17.872 -14.372 1.00 69.88 93 SER A CA 1
ATOM 715 C C . SER A 1 93 ? 13.142 -18.905 -14.349 1.00 69.88 93 SER A C 1
ATOM 717 O O . SER A 1 93 ? 12.252 -18.868 -15.191 1.00 69.88 93 SER A O 1
ATOM 719 N N . GLU A 1 94 ? 13.158 -19.794 -13.360 1.00 71.38 94 GLU A N 1
ATOM 720 C CA . GLU A 1 94 ? 12.223 -20.905 -13.189 1.00 71.38 94 GLU A CA 1
ATOM 721 C C . GLU A 1 94 ? 10.832 -20.438 -12.740 1.00 71.38 94 GLU A C 1
ATOM 723 O O . GLU A 1 94 ? 9.863 -21.182 -12.870 1.00 71.38 94 GLU A O 1
ATOM 728 N N . ILE A 1 95 ? 10.731 -19.215 -12.206 1.00 68.62 95 ILE A N 1
ATOM 729 C CA . ILE A 1 95 ? 9.467 -18.598 -11.784 1.00 68.62 95 ILE A CA 1
ATOM 730 C C . ILE A 1 95 ? 9.049 -17.426 -12.682 1.00 68.62 95 ILE A C 1
ATOM 732 O O . ILE A 1 95 ? 8.017 -16.807 -12.417 1.00 68.62 95 ILE A O 1
ATOM 736 N N . LEU A 1 96 ? 9.828 -17.115 -13.727 1.00 63.88 96 LEU A N 1
ATOM 737 C CA . LEU A 1 96 ? 9.468 -16.097 -14.712 1.00 63.88 96 LEU A CA 1
ATOM 738 C C . LEU A 1 96 ? 8.357 -16.636 -15.609 1.00 6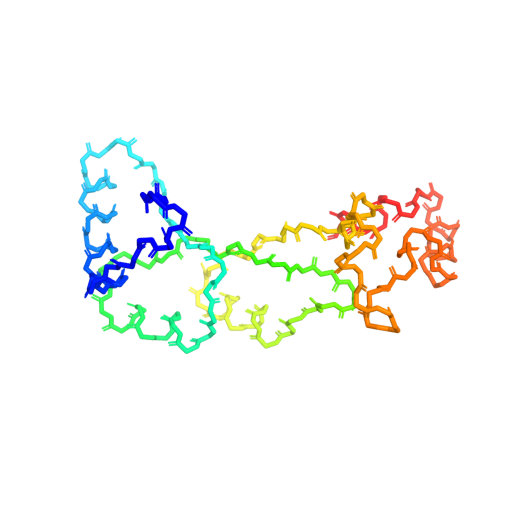3.88 96 LEU A C 1
ATOM 740 O O . LEU A 1 96 ? 8.515 -17.638 -16.308 1.00 63.88 96 LEU A O 1
ATOM 744 N N . ASN A 1 97 ? 7.227 -15.942 -15.628 1.00 58.50 97 ASN A N 1
ATOM 745 C CA . ASN A 1 97 ? 6.078 -16.336 -16.432 1.00 58.50 97 ASN A CA 1
ATOM 746 C C . ASN A 1 97 ? 6.169 -15.748 -17.855 1.00 58.50 97 ASN A C 1
ATOM 748 O O . ASN A 1 97 ? 5.358 -14.901 -18.236 1.00 58.50 97 ASN A O 1
ATOM 752 N N . GLY A 1 98 ? 7.186 -16.173 -18.619 1.00 60.81 98 GLY A N 1
ATOM 753 C CA . GLY A 1 98 ? 7.372 -15.882 -20.052 1.00 60.81 98 GLY A CA 1
ATOM 754 C C . GLY A 1 98 ? 7.012 -14.450 -20.486 1.00 60.81 98 GLY A C 1
ATOM 755 O O . GLY A 1 98 ? 7.404 -13.488 -19.840 1.00 60.81 98 GLY A O 1
ATOM 756 N N . TYR A 1 99 ? 6.223 -14.313 -21.562 1.00 46.84 99 TYR A N 1
ATOM 757 C CA . TYR A 1 99 ? 5.767 -13.042 -22.167 1.00 46.84 99 TYR A CA 1
ATOM 758 C C . TYR A 1 99 ? 5.106 -12.032 -21.204 1.00 46.84 99 TYR A C 1
ATOM 760 O O . TYR A 1 99 ? 4.991 -10.855 -21.542 1.00 46.84 99 TYR A O 1
ATOM 768 N N . SER A 1 100 ? 4.642 -12.484 -20.038 1.00 51.09 100 SER A N 1
ATOM 769 C CA . SER A 1 100 ? 4.002 -11.663 -19.001 1.00 51.09 100 SER A CA 1
ATOM 770 C C . SER A 1 100 ? 4.956 -11.221 -17.893 1.00 51.09 100 SER A C 1
ATOM 772 O O . SER A 1 100 ? 4.598 -10.326 -17.128 1.00 51.09 100 SER A O 1
ATOM 774 N N . ASP A 1 101 ? 6.147 -11.820 -17.804 1.00 55.38 101 ASP A N 1
ATOM 775 C CA . ASP A 1 101 ? 7.216 -11.337 -16.942 1.00 55.38 101 ASP A CA 1
ATOM 776 C C . ASP A 1 101 ? 8.127 -10.446 -17.788 1.00 55.38 101 ASP A C 1
ATOM 778 O O . ASP A 1 101 ? 8.819 -10.910 -18.699 1.00 55.38 101 ASP A O 1
ATOM 782 N N . PRO A 1 102 ? 8.051 -9.133 -17.594 1.00 53.78 102 PRO A N 1
ATOM 783 C CA . PRO A 1 102 ? 8.658 -8.217 -18.518 1.00 53.78 102 PRO A CA 1
ATOM 784 C C . PRO A 1 102 ? 10.168 -8.340 -18.429 1.00 53.78 102 PRO A C 1
ATOM 786 O O . PRO A 1 102 ? 10.764 -8.014 -17.398 1.00 53.78 102 PRO A O 1
ATOM 789 N N . HIS A 1 103 ? 10.780 -8.764 -19.536 1.00 58.25 103 HIS A N 1
ATOM 790 C CA . HIS A 1 103 ? 12.212 -8.640 -19.749 1.00 58.25 103 HIS A CA 1
ATOM 791 C C . HIS A 1 103 ? 12.639 -7.234 -19.333 1.00 58.25 103 HIS A C 1
ATOM 793 O O . HIS A 1 103 ? 12.291 -6.250 -19.975 1.00 58.25 103 HIS A O 1
ATOM 799 N N . ARG A 1 104 ? 13.304 -7.180 -18.175 1.00 69.38 104 ARG A N 1
ATOM 800 C CA . ARG A 1 104 ? 14.005 -6.038 -17.592 1.00 69.38 104 ARG A CA 1
ATOM 801 C C . ARG A 1 104 ? 13.388 -4.699 -17.986 1.00 69.38 104 ARG A C 1
ATOM 803 O O . ARG A 1 104 ? 13.905 -4.014 -18.847 1.00 69.38 104 ARG A O 1
ATOM 810 N N . ILE A 1 105 ? 12.356 -4.251 -17.277 1.00 73.62 105 ILE A N 1
ATOM 811 C CA . ILE A 1 105 ? 11.766 -2.903 -17.463 1.00 73.62 105 ILE A CA 1
ATOM 812 C C . ILE A 1 105 ? 12.809 -1.762 -17.498 1.00 73.62 105 ILE A C 1
ATOM 814 O O . ILE A 1 105 ? 12.552 -0.699 -18.050 1.00 73.62 105 ILE A O 1
ATOM 818 N N . LEU A 1 106 ? 13.981 -1.937 -16.882 1.00 76.12 106 LEU A N 1
ATOM 819 C CA . LEU A 1 106 ? 15.070 -0.955 -16.970 1.00 76.12 106 LEU A CA 1
ATOM 820 C C . LEU A 1 106 ? 15.670 -0.820 -18.385 1.00 76.12 106 LEU A C 1
ATOM 822 O O . LEU A 1 106 ? 16.312 0.186 -18.667 1.00 76.12 106 LEU A O 1
ATOM 826 N N . GLU A 1 107 ? 15.461 -1.816 -19.240 1.00 79.44 107 GLU A N 1
ATOM 827 C CA . GLU A 1 107 ? 15.860 -1.894 -20.648 1.00 79.44 107 GLU A CA 1
ATOM 828 C C . GLU A 1 107 ? 14.695 -1.557 -21.599 1.00 79.44 107 GLU A C 1
ATOM 830 O O . GLU A 1 107 ? 14.878 -1.577 -22.815 1.00 79.44 107 GLU A O 1
ATOM 835 N N . ASP A 1 108 ? 13.507 -1.224 -21.075 1.00 81.81 108 ASP A N 1
ATOM 836 C CA . ASP A 1 108 ? 12.369 -0.822 -21.903 1.00 81.81 108 ASP A CA 1
ATOM 837 C C . ASP A 1 108 ? 12.721 0.461 -22.693 1.00 81.81 108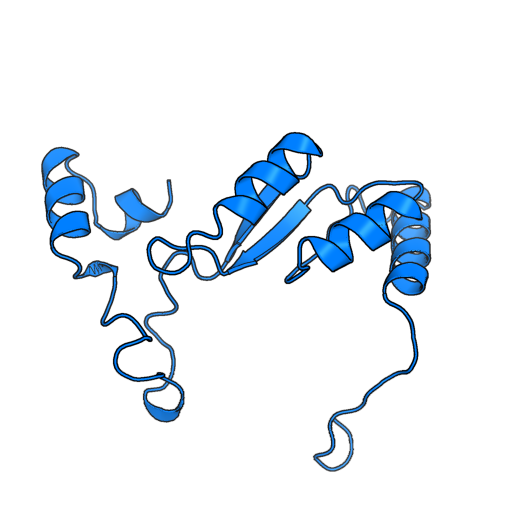 ASP A C 1
ATOM 839 O O . ASP A 1 108 ? 13.198 1.442 -22.101 1.00 81.81 108 ASP A O 1
ATOM 843 N N . PRO A 1 109 ? 12.496 0.486 -24.022 1.00 86.56 109 PRO A N 1
ATOM 844 C CA . PRO A 1 109 ? 12.889 1.609 -24.869 1.00 86.56 109 PRO A CA 1
ATOM 845 C C . PRO A 1 109 ? 12.180 2.915 -24.489 1.00 86.56 109 PRO A C 1
ATOM 847 O O . PRO A 1 109 ? 12.807 3.972 -24.517 1.00 86.56 109 PRO A O 1
ATOM 850 N N . VAL A 1 110 ? 10.919 2.859 -24.052 1.00 87.50 110 VAL A N 1
ATOM 851 C CA . VAL A 1 110 ? 10.161 4.029 -23.584 1.00 87.50 110 VAL A CA 1
ATOM 852 C C . VAL A 1 110 ? 10.780 4.568 -22.296 1.00 87.50 110 VAL A C 1
ATOM 854 O O . VAL A 1 110 ? 10.963 5.778 -22.143 1.00 87.50 110 VAL A O 1
ATOM 857 N N . VAL A 1 111 ? 11.168 3.683 -21.372 1.00 85.75 111 VAL A N 1
ATOM 858 C CA . VAL A 1 111 ? 11.856 4.088 -20.135 1.00 85.75 111 VAL A CA 1
ATOM 859 C C . VAL A 1 111 ? 13.218 4.714 -20.454 1.00 85.75 111 VAL A C 1
ATOM 861 O O . VAL A 1 111 ? 13.566 5.747 -19.874 1.00 85.75 111 VAL A O 1
ATOM 864 N N . ALA A 1 112 ? 13.972 4.144 -21.398 1.00 87.12 112 ALA A N 1
ATOM 865 C CA . ALA A 1 112 ? 15.264 4.671 -21.834 1.00 87.12 112 ALA A CA 1
ATOM 866 C C . ALA A 1 112 ? 15.147 6.058 -22.495 1.00 87.12 112 ALA A C 1
ATOM 868 O O . ALA A 1 112 ? 15.953 6.952 -22.213 1.00 87.12 112 ALA A O 1
ATOM 869 N N . GLU A 1 113 ? 14.127 6.279 -23.326 1.00 90.94 113 GLU A N 1
ATOM 870 C CA . GLU A 1 113 ? 13.855 7.579 -23.949 1.00 90.94 113 GLU A CA 1
ATOM 871 C C . GLU A 1 113 ? 13.513 8.657 -22.914 1.00 90.94 113 GLU A C 1
ATOM 873 O O . GLU A 1 113 ? 14.075 9.758 -22.949 1.00 90.94 113 GLU A O 1
ATOM 878 N N . ILE A 1 114 ? 12.648 8.339 -21.945 1.00 90.00 114 ILE A N 1
ATOM 879 C CA . ILE A 1 114 ? 12.293 9.256 -20.852 1.00 90.00 114 ILE A CA 1
ATOM 880 C C . ILE A 1 114 ? 13.531 9.557 -19.995 1.00 90.00 114 ILE A C 1
ATOM 882 O O . ILE A 1 114 ? 13.809 10.718 -19.683 1.00 90.00 114 ILE A O 1
ATOM 886 N N . ALA A 1 115 ? 14.326 8.539 -19.666 1.00 90.19 115 ALA A N 1
ATOM 887 C CA . ALA A 1 115 ? 15.571 8.687 -18.915 1.00 90.19 115 ALA A CA 1
ATOM 888 C C . ALA A 1 115 ? 16.543 9.651 -19.614 1.00 90.19 115 ALA A C 1
ATOM 890 O O . ALA A 1 115 ? 17.035 10.603 -18.995 1.00 90.19 115 ALA A O 1
ATOM 891 N N . LYS A 1 116 ? 16.731 9.486 -20.930 1.00 92.12 116 LYS A N 1
ATOM 892 C CA . LYS A 1 116 ? 17.556 10.375 -21.758 1.00 92.12 116 LYS A CA 1
ATOM 893 C C . LYS A 1 116 ? 17.013 11.805 -21.777 1.00 92.12 116 LYS A C 1
ATOM 895 O O . LYS A 1 116 ? 17.783 12.744 -21.569 1.00 92.12 116 LYS A O 1
ATOM 900 N N . LYS A 1 117 ? 15.700 11.979 -21.965 1.00 94.50 117 LYS A N 1
ATOM 901 C CA . LYS A 1 117 ? 15.037 13.296 -21.972 1.00 94.50 117 LYS A CA 1
ATOM 902 C C . LYS A 1 117 ? 15.250 14.057 -20.663 1.00 94.50 117 LYS A C 1
ATOM 904 O O . LYS A 1 117 ? 15.492 15.261 -20.685 1.00 94.50 117 LYS A O 1
ATOM 909 N N . HIS A 1 118 ? 15.193 13.360 -19.531 1.00 92.56 118 HIS A N 1
ATOM 910 C CA . HIS A 1 118 ? 15.317 13.967 -18.206 1.00 92.56 118 HIS A CA 1
ATOM 911 C C . HIS A 1 118 ? 16.747 13.958 -17.640 1.00 92.56 118 HIS A C 1
ATOM 913 O O . HIS A 1 118 ? 16.952 14.456 -16.533 1.00 92.56 118 HIS A O 1
ATOM 919 N N . LYS A 1 119 ? 17.741 13.439 -18.380 1.00 92.88 119 LYS A N 1
ATOM 920 C CA . LYS A 1 119 ? 19.129 13.241 -17.909 1.00 92.88 119 LYS A CA 1
ATOM 921 C C . LYS A 1 119 ? 19.185 12.455 -16.589 1.00 92.88 119 LYS A C 1
ATOM 923 O O . LYS A 1 119 ? 19.932 12.796 -15.672 1.00 92.88 119 LYS A O 1
ATOM 928 N N . ARG A 1 120 ? 18.346 11.425 -16.480 1.00 91.88 120 ARG A N 1
ATOM 929 C CA . ARG A 1 120 ? 18.227 10.531 -15.319 1.00 91.88 120 ARG A CA 1
ATOM 930 C C . ARG A 1 120 ? 18.490 9.090 -15.735 1.00 91.88 120 ARG A C 1
ATOM 932 O O . ARG A 1 120 ? 18.507 8.785 -16.921 1.00 91.88 120 ARG A O 1
ATOM 939 N N . SER A 1 121 ? 18.694 8.201 -14.768 1.00 87.75 121 SER A N 1
ATOM 940 C CA . SER A 1 121 ? 18.747 6.763 -15.049 1.00 87.75 121 SER A CA 1
ATOM 941 C C . SER A 1 121 ? 17.336 6.178 -15.237 1.00 87.75 121 SER A C 1
ATOM 943 O O . SER A 1 121 ? 16.382 6.694 -14.645 1.00 87.75 121 SER A O 1
ATOM 945 N N . PRO A 1 122 ? 17.179 5.066 -15.982 1.00 84.56 122 PRO A N 1
ATOM 946 C CA . PRO A 1 122 ? 15.918 4.316 -16.054 1.00 84.56 122 PRO A CA 1
ATOM 947 C C . PRO A 1 122 ? 15.334 3.969 -14.677 1.00 84.56 122 PRO A C 1
ATOM 949 O O . PRO A 1 122 ? 14.124 4.019 -14.469 1.00 84.56 122 PRO A O 1
ATOM 952 N N . ALA A 1 123 ? 16.202 3.689 -13.698 1.00 84.88 123 ALA A N 1
ATOM 953 C CA . ALA A 1 123 ? 15.792 3.428 -12.322 1.00 84.88 123 ALA A CA 1
ATOM 954 C C . ALA A 1 123 ? 15.194 4.673 -11.641 1.00 84.88 123 ALA A C 1
ATOM 956 O O . ALA A 1 123 ? 14.185 4.572 -10.952 1.00 84.88 123 ALA A O 1
ATOM 957 N N . GLN A 1 124 ? 15.776 5.857 -11.861 1.00 83.75 124 GLN A N 1
ATOM 958 C CA . GLN A 1 124 ? 15.266 7.118 -11.310 1.00 83.75 124 GLN A CA 1
ATOM 959 C C . GLN A 1 124 ? 13.923 7.518 -11.916 1.00 83.75 124 GLN A C 1
ATOM 961 O O . GLN A 1 124 ? 13.053 7.968 -11.184 1.00 83.75 124 GLN A O 1
ATOM 966 N N . VAL A 1 125 ? 13.738 7.317 -13.224 1.00 81.69 125 VAL A N 1
ATOM 967 C CA . VAL A 1 125 ? 12.450 7.564 -13.900 1.00 81.69 125 VAL A CA 1
ATOM 968 C C . VAL A 1 125 ? 11.327 6.723 -13.298 1.00 81.69 125 VAL A C 1
ATOM 970 O O . VAL A 1 125 ? 10.172 7.126 -13.320 1.00 81.69 125 VAL A O 1
ATOM 973 N N . ARG A 1 126 ? 11.670 5.560 -12.745 1.00 71.88 126 ARG A N 1
ATOM 974 C CA . ARG A 1 126 ? 10.708 4.575 -12.265 1.00 71.88 126 ARG A CA 1
ATOM 975 C C . ARG A 1 126 ? 10.447 4.605 -10.757 1.00 71.88 126 ARG A C 1
ATOM 977 O O . ARG A 1 126 ? 9.435 4.075 -10.316 1.00 71.88 126 ARG A O 1
ATOM 984 N N . CYS A 1 127 ? 11.349 5.190 -9.972 1.00 65.62 127 CYS A N 1
ATOM 985 C CA . CYS A 1 127 ? 11.154 5.396 -8.532 1.00 65.62 127 CYS A CA 1
ATOM 986 C C . CYS A 1 127 ? 10.278 6.615 -8.192 1.00 65.62 127 CYS A C 1
ATOM 988 O O . CYS A 1 127 ? 9.976 6.808 -7.014 1.00 65.62 127 CYS A O 1
ATOM 990 N N . CYS A 1 128 ? 9.934 7.447 -9.178 1.00 48.88 128 CYS A N 1
ATOM 991 C CA . CYS A 1 128 ? 9.040 8.597 -9.028 1.00 48.88 128 CYS A CA 1
ATOM 992 C C . CYS A 1 128 ? 7.587 8.205 -9.300 1.00 48.88 128 CYS A C 1
ATOM 994 O O . CYS A 1 128 ? 6.715 8.754 -8.594 1.00 48.88 128 CYS A O 1
#

Secondary structure (DSSP, 8-state):
-BTTB-------HHHHHHHHHHHHHTTS-S---EES--HHHHHHHHTT-SS--SEEEEE-BTTB--HHHHHHHHHTTPEEEEE-TT--TT--GGG--GGGS-TTGGG-HHHHHHHHHHT--HHHHH--

Organism: Tetraodon nigroviridis (NCBI:txid99883)

pLDDT: mean 86.8, std 13.03, range [46.84, 98.06]

InterPro domains:
  IPR018170 Aldo/keto reductase, conserved site [PS00062] (20-37)
  IPR020471 Aldo-keto reductase [PR00069] (20-37)
  IPR020471 Aldo-keto reductase [PR00069] (54-83)
  IPR020471 Aldo-keto reductase [PR00069] (105-128)
  IPR020471 Aldo-keto reductase [PTHR11732] (9-125)
  IPR023210 NADP-dependent oxidoreductase domain [PF00248] (10-125)
  IPR036812 NAD(P)-dependent oxidoreductase domain superfamily [G3DSA:3.20.20.100] (1-127)
  IPR036812 NAD(P)-dependent oxidoreductase domain superfamily [SSF51430] (3-125)